Protein AF-A0A268RJN8-F1 (afdb_monomer_lite)

Structure (mmCIF, N/CA/C/O backbone):
data_AF-A0A268RJN8-F1
#
_entry.id   AF-A0A268RJN8-F1
#
loop_
_atom_site.group_PDB
_atom_site.id
_atom_site.type_symbol
_atom_site.label_atom_id
_atom_site.label_alt_id
_atom_site.label_comp_id
_atom_site.label_asym_id
_atom_site.label_entity_id
_atom_site.label_seq_id
_atom_site.pdbx_PDB_ins_code
_atom_site.Cartn_x
_atom_site.Cartn_y
_atom_site.Cartn_z
_atom_site.occupancy
_atom_site.B_iso_or_equiv
_atom_site.auth_seq_id
_atom_site.auth_comp_id
_atom_site.auth_asym_id
_atom_site.auth_atom_id
_atom_site.pdbx_PDB_model_num
ATOM 1 N N . HIS A 1 1 ? 4.902 -1.222 -17.824 1.00 86.88 1 HIS A N 1
ATOM 2 C CA . HIS A 1 1 ? 4.580 -2.556 -18.382 1.00 86.88 1 HIS A CA 1
ATOM 3 C C . HIS A 1 1 ? 5.509 -2.969 -19.517 1.00 86.88 1 HIS A C 1
ATOM 5 O O . HIS A 1 1 ? 5.989 -4.086 -19.472 1.00 86.88 1 HIS A O 1
ATOM 11 N N . GLN A 1 2 ? 5.847 -2.081 -20.454 1.00 88.69 2 GLN A N 1
ATOM 12 C CA . GLN A 1 2 ? 6.711 -2.389 -21.609 1.00 88.69 2 GLN A CA 1
ATOM 13 C C . GLN A 1 2 ? 8.190 -2.029 -21.381 1.00 88.69 2 GLN A C 1
ATOM 15 O O . GLN A 1 2 ? 8.884 -1.511 -22.253 1.00 88.69 2 GLN A O 1
ATOM 20 N N . ILE A 1 3 ? 8.667 -2.219 -20.150 1.00 84.00 3 ILE A N 1
ATOM 21 C CA . ILE A 1 3 ? 10.028 -1.830 -19.752 1.00 84.00 3 ILE A CA 1
ATOM 22 C C . ILE A 1 3 ? 11.073 -2.657 -20.518 1.00 84.00 3 ILE A C 1
ATOM 24 O O . ILE A 1 3 ? 12.106 -2.128 -20.932 1.00 84.00 3 ILE A O 1
ATOM 28 N N . ILE A 1 4 ? 10.789 -3.938 -20.761 1.00 85.50 4 ILE A N 1
ATOM 29 C CA . ILE A 1 4 ? 11.709 -4.852 -21.448 1.00 85.50 4 ILE A CA 1
ATOM 30 C C . ILE A 1 4 ? 11.458 -4.954 -22.959 1.00 85.50 4 ILE A C 1
ATOM 32 O O . ILE A 1 4 ? 12.268 -5.547 -23.663 1.00 85.50 4 ILE A O 1
ATOM 36 N N . ASP A 1 5 ? 10.380 -4.352 -23.466 1.00 88.06 5 ASP A N 1
ATOM 37 C CA . ASP A 1 5 ? 9.976 -4.503 -24.864 1.00 88.06 5 ASP A CA 1
ATOM 38 C C . ASP A 1 5 ? 10.989 -3.835 -25.810 1.00 88.06 5 ASP A C 1
ATOM 40 O O . ASP A 1 5 ? 11.456 -2.717 -25.533 1.00 88.06 5 ASP A O 1
ATOM 44 N N . PRO A 1 6 ? 11.333 -4.471 -26.943 1.00 88.00 6 PRO A N 1
ATOM 45 C CA . PRO A 1 6 ? 12.080 -3.813 -28.006 1.00 88.00 6 PRO A CA 1
ATOM 46 C C . PRO A 1 6 ? 11.211 -2.752 -28.707 1.00 88.00 6 PRO A C 1
ATOM 48 O O . PRO A 1 6 ? 9.990 -2.734 -28.579 1.00 88.00 6 PRO A O 1
ATOM 51 N N . GLY A 1 7 ? 11.838 -1.850 -29.467 1.00 90.31 7 GLY A N 1
ATOM 52 C CA . GLY A 1 7 ? 11.121 -0.844 -30.267 1.00 90.31 7 GLY A CA 1
ATOM 53 C C . GLY A 1 7 ? 10.669 0.411 -29.509 1.00 90.31 7 GLY A C 1
ATOM 54 O O . GLY A 1 7 ? 10.154 1.336 -30.130 1.00 90.31 7 GLY A O 1
ATOM 55 N N . ILE A 1 8 ? 10.912 0.493 -28.197 1.00 89.88 8 ILE A N 1
ATOM 56 C CA . ILE A 1 8 ? 10.712 1.708 -27.394 1.00 89.88 8 ILE A CA 1
ATOM 57 C C . ILE A 1 8 ? 12.079 2.241 -26.966 1.00 89.88 8 ILE A C 1
ATOM 59 O O . ILE A 1 8 ? 12.883 1.505 -26.388 1.00 89.88 8 ILE A O 1
ATOM 63 N N . SER A 1 9 ? 12.336 3.523 -27.226 1.00 91.81 9 SER A N 1
ATOM 64 C CA . SER A 1 9 ? 13.601 4.159 -26.861 1.00 91.81 9 SER A CA 1
ATOM 65 C C . SER A 1 9 ? 13.784 4.224 -25.339 1.00 91.81 9 SER A C 1
ATOM 67 O O . SER A 1 9 ? 12.831 4.419 -24.578 1.00 91.81 9 SER A O 1
ATOM 69 N N . GLU A 1 10 ? 15.026 4.078 -24.873 1.00 88.00 10 GLU A N 1
ATOM 70 C CA . GLU A 1 10 ? 15.348 4.138 -23.442 1.00 88.00 10 GLU A CA 1
ATOM 71 C C . GLU A 1 10 ? 14.881 5.430 -22.749 1.00 88.00 10 GLU A C 1
ATOM 73 O O . GLU A 1 10 ? 14.316 5.323 -21.657 1.00 88.00 10 GLU A O 1
ATOM 78 N N . PRO A 1 11 ? 15.007 6.635 -23.348 1.00 91.31 11 PRO A N 1
ATOM 79 C CA . PRO A 1 11 ? 14.527 7.863 -22.714 1.00 91.31 11 PRO A CA 1
ATOM 80 C C . PRO A 1 11 ? 13.028 7.828 -22.395 1.00 91.31 11 PRO A C 1
ATOM 82 O O . PRO A 1 11 ? 12.616 8.256 -21.318 1.00 91.31 11 PRO A O 1
ATOM 85 N N . VAL A 1 12 ? 12.210 7.253 -23.286 1.00 91.38 12 VAL A N 1
ATOM 86 C CA . VAL A 1 12 ? 10.762 7.107 -23.069 1.00 91.38 12 VAL A CA 1
ATOM 87 C C . VAL A 1 12 ? 10.482 6.137 -21.921 1.00 91.38 12 VAL A C 1
ATOM 89 O O . VAL A 1 12 ? 9.617 6.400 -21.084 1.00 91.38 12 VAL A O 1
ATOM 92 N N . LYS A 1 13 ? 11.247 5.043 -21.823 1.00 89.81 13 LYS A N 1
ATOM 93 C CA . LYS A 1 13 ? 11.132 4.088 -20.711 1.00 89.81 13 LYS A CA 1
ATOM 94 C C . LYS A 1 13 ? 11.458 4.748 -19.371 1.00 89.81 13 LYS A C 1
ATOM 96 O O . LYS A 1 13 ? 10.678 4.613 -18.432 1.00 89.81 13 LYS A O 1
ATOM 101 N N . TYR A 1 14 ? 12.558 5.498 -19.279 1.00 89.38 14 TYR A N 1
ATOM 102 C CA . TYR A 1 14 ? 12.934 6.211 -18.050 1.00 89.38 14 TYR A CA 1
ATOM 103 C C . TYR A 1 14 ? 11.931 7.302 -17.663 1.00 89.38 14 TYR A C 1
ATOM 105 O O . TYR A 1 14 ? 11.596 7.428 -16.485 1.00 89.38 14 TYR A O 1
ATOM 113 N N . MET A 1 15 ? 11.396 8.038 -18.641 1.00 92.06 15 MET A N 1
ATOM 114 C CA . MET A 1 15 ? 10.318 9.000 -18.406 1.00 92.06 15 MET A CA 1
ATOM 115 C C . MET A 1 15 ? 9.095 8.314 -17.780 1.00 92.06 15 MET A C 1
ATOM 117 O O . MET A 1 15 ? 8.601 8.758 -16.744 1.00 92.06 15 MET A O 1
ATOM 121 N N . HIS A 1 16 ? 8.641 7.191 -18.348 1.00 91.06 16 HIS A N 1
ATOM 122 C CA . HIS A 1 16 ? 7.507 6.444 -17.800 1.00 91.06 16 HIS A CA 1
ATOM 123 C C . HIS A 1 16 ? 7.785 5.840 -16.421 1.00 91.06 16 HIS A C 1
ATOM 125 O O . HIS A 1 16 ? 6.878 5.809 -15.590 1.00 91.06 16 HIS A O 1
ATOM 131 N N . VAL A 1 17 ? 9.011 5.391 -16.143 1.00 90.38 17 VAL A N 1
ATOM 132 C CA . VAL A 1 17 ? 9.412 4.919 -14.807 1.00 90.38 17 VAL A CA 1
ATOM 133 C C . VAL A 1 17 ? 9.250 6.041 -13.783 1.00 90.38 17 VAL A C 1
ATOM 135 O O . VAL A 1 17 ? 8.617 5.837 -12.749 1.00 90.38 17 VAL A O 1
ATOM 138 N N . PHE A 1 18 ? 9.745 7.243 -14.087 1.00 89.06 18 PHE A N 1
ATOM 139 C CA . PHE A 1 18 ? 9.608 8.399 -13.201 1.00 89.06 18 PHE A CA 1
ATOM 140 C C . PHE A 1 18 ? 8.140 8.781 -12.970 1.00 89.06 18 PHE A C 1
ATOM 142 O O . PHE A 1 18 ? 7.715 8.946 -11.827 1.00 89.06 18 PHE A O 1
ATOM 149 N N . MET A 1 19 ? 7.341 8.854 -14.039 1.00 91.06 19 MET A N 1
ATOM 150 C CA . MET A 1 19 ? 5.904 9.132 -13.931 1.00 91.06 19 MET A CA 1
ATOM 151 C C . MET A 1 19 ? 5.179 8.074 -13.090 1.00 91.06 19 MET A C 1
ATOM 153 O O . MET A 1 19 ? 4.336 8.409 -12.263 1.00 91.06 19 MET A O 1
ATOM 157 N N . SER A 1 20 ? 5.536 6.800 -13.254 1.00 90.19 20 SER A N 1
ATOM 158 C CA . SER A 1 20 ? 4.936 5.697 -12.498 1.00 90.19 20 SER A CA 1
ATOM 159 C C . SER A 1 20 ? 5.283 5.773 -11.008 1.00 90.19 20 SER A C 1
ATOM 161 O O . SER A 1 20 ? 4.416 5.560 -10.164 1.00 90.19 20 SER A O 1
ATOM 163 N N . LEU A 1 21 ? 6.520 6.154 -10.667 1.00 89.06 21 LEU A N 1
ATOM 164 C CA . LEU A 1 21 ? 6.917 6.407 -9.278 1.00 89.06 21 LEU A CA 1
ATOM 165 C C . LEU A 1 21 ? 6.160 7.599 -8.675 1.00 89.06 21 LEU A C 1
ATOM 167 O O . LEU A 1 21 ? 5.750 7.535 -7.516 1.00 89.06 21 LEU A O 1
ATOM 171 N N . ALA A 1 22 ? 5.911 8.654 -9.458 1.00 91.06 22 ALA A N 1
ATOM 172 C CA . ALA A 1 22 ? 5.149 9.818 -9.004 1.00 91.06 22 ALA A CA 1
ATOM 173 C C . ALA A 1 22 ? 3.700 9.465 -8.615 1.00 91.06 22 ALA A C 1
ATOM 175 O O . ALA A 1 22 ? 3.165 10.033 -7.665 1.00 91.06 22 ALA A O 1
ATOM 176 N N . ILE A 1 23 ? 3.079 8.478 -9.271 1.00 89.88 23 ILE A N 1
ATOM 177 C CA . ILE A 1 23 ? 1.731 7.986 -8.919 1.00 89.88 23 ILE A CA 1
ATOM 178 C C . ILE A 1 23 ? 1.718 7.265 -7.555 1.00 89.88 23 ILE A C 1
ATOM 180 O O . ILE A 1 23 ? 0.682 7.193 -6.889 1.00 89.88 23 ILE A O 1
ATOM 184 N N . GLY A 1 24 ? 2.872 6.797 -7.070 1.00 88.44 24 GLY A N 1
ATOM 185 C CA . GLY A 1 24 ? 3.006 6.275 -5.709 1.00 88.44 24 GLY A CA 1
ATOM 186 C C . GLY A 1 24 ? 2.739 7.331 -4.629 1.00 88.44 24 GLY A C 1
ATOM 187 O O . GLY A 1 24 ? 2.252 6.996 -3.549 1.00 88.44 24 GLY A O 1
ATOM 188 N N . PHE A 1 25 ? 2.984 8.614 -4.916 1.00 91.31 25 PHE A N 1
ATOM 189 C CA . PHE A 1 25 ? 2.834 9.699 -3.944 1.00 91.31 25 PHE A CA 1
ATOM 190 C C . PHE A 1 25 ? 1.385 9.893 -3.450 1.00 91.31 25 PHE A C 1
ATOM 192 O O . PHE A 1 25 ? 1.186 9.870 -2.233 1.00 91.31 25 PHE A O 1
ATOM 199 N N . PRO A 1 26 ? 0.355 9.985 -4.319 1.00 93.06 26 PRO A N 1
ATOM 200 C CA . PRO A 1 26 ? -1.043 9.966 -3.885 1.00 93.06 26 PRO A CA 1
ATOM 201 C C . PRO A 1 26 ? -1.391 8.800 -2.949 1.00 93.06 26 PRO A C 1
ATOM 203 O O . PRO A 1 26 ? -2.066 9.002 -1.944 1.00 93.06 26 PRO A O 1
ATOM 206 N N . SER A 1 27 ? -0.874 7.596 -3.219 1.00 91.50 27 SER A N 1
ATOM 207 C CA . SER A 1 27 ? -1.131 6.421 -2.372 1.00 91.50 27 SER A CA 1
ATOM 208 C C . SER A 1 27 ? -0.531 6.573 -0.969 1.00 91.50 27 SER A C 1
ATOM 210 O O . SER A 1 27 ? -1.162 6.209 0.025 1.00 91.50 27 SER A O 1
ATOM 212 N N . LEU A 1 28 ? 0.667 7.160 -0.864 1.00 91.88 28 LEU A N 1
ATOM 213 C CA . LEU A 1 28 ? 1.295 7.476 0.424 1.00 91.88 28 LEU A CA 1
ATOM 214 C C . LEU A 1 28 ? 0.502 8.538 1.198 1.00 91.88 28 LEU A C 1
ATOM 216 O O . LEU A 1 28 ? 0.339 8.414 2.413 1.00 91.88 28 LEU A O 1
ATOM 220 N N . MET A 1 29 ? -0.038 9.548 0.506 1.00 94.75 29 MET A N 1
ATOM 221 C CA . MET A 1 29 ? -0.925 10.539 1.123 1.00 94.75 29 MET A CA 1
ATOM 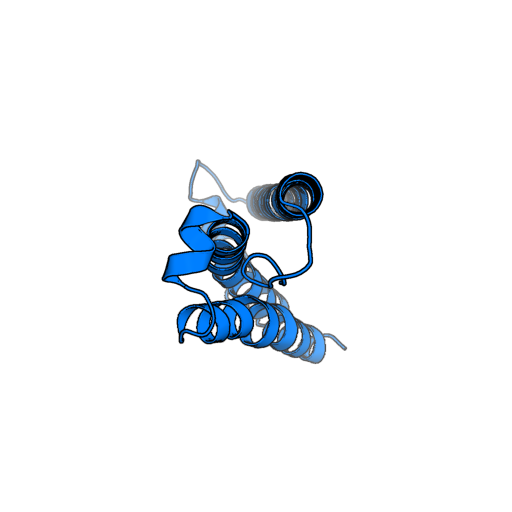222 C C . MET A 1 29 ? -2.198 9.890 1.671 1.00 94.75 29 MET A C 1
ATOM 224 O O . MET A 1 29 ? -2.604 10.204 2.790 1.00 94.75 29 MET A O 1
ATOM 228 N N . THR A 1 30 ? -2.804 8.962 0.925 1.00 93.38 30 THR A N 1
ATOM 229 C CA . THR A 1 30 ? -3.966 8.192 1.388 1.00 93.38 30 THR A CA 1
ATOM 230 C C . THR A 1 30 ? -3.632 7.398 2.645 1.00 93.38 30 THR A C 1
ATOM 232 O O . THR A 1 30 ? -4.362 7.493 3.632 1.00 93.38 30 THR A O 1
ATOM 235 N N . ALA A 1 31 ? -2.507 6.675 2.649 1.00 91.69 31 ALA A N 1
ATOM 236 C CA . ALA A 1 31 ? -2.070 5.919 3.818 1.00 91.69 31 ALA A CA 1
ATOM 237 C C . ALA A 1 31 ? -1.924 6.835 5.044 1.00 91.69 31 ALA A C 1
ATOM 239 O O . ALA A 1 31 ? -2.512 6.565 6.093 1.00 91.69 31 ALA A O 1
ATOM 240 N N . TYR A 1 32 ? -1.219 7.962 4.897 1.00 92.88 32 TYR A N 1
ATOM 241 C CA . TYR A 1 32 ? -1.047 8.936 5.975 1.00 92.88 32 TYR A CA 1
ATOM 242 C C . TYR A 1 32 ? -2.386 9.478 6.492 1.00 92.88 32 TYR A C 1
ATOM 244 O O . TYR A 1 32 ? -2.650 9.437 7.696 1.00 92.88 32 TYR A O 1
ATOM 252 N N . ALA A 1 33 ? -3.251 9.948 5.591 1.00 94.69 33 ALA A N 1
ATOM 253 C CA . ALA A 1 33 ? -4.547 10.513 5.950 1.00 94.69 33 ALA A CA 1
ATOM 254 C C . ALA A 1 33 ? -5.414 9.503 6.716 1.00 94.69 33 ALA A C 1
ATOM 256 O O . ALA A 1 33 ? -6.038 9.855 7.719 1.00 94.69 33 ALA A O 1
ATOM 257 N N . MET A 1 34 ? -5.418 8.236 6.297 1.00 91.50 34 MET A N 1
ATOM 258 C CA . MET A 1 34 ? -6.203 7.194 6.955 1.00 91.50 34 MET A CA 1
ATOM 259 C C . MET A 1 34 ? -5.673 6.852 8.349 1.00 91.50 34 MET A C 1
ATOM 261 O O . MET A 1 34 ? -6.458 6.829 9.300 1.00 91.50 34 MET A O 1
ATOM 265 N N . PHE A 1 35 ? -4.357 6.674 8.519 1.00 90.44 35 PHE A N 1
ATOM 266 C CA . PHE A 1 35 ? -3.774 6.450 9.849 1.00 90.44 35 PHE A CA 1
ATOM 267 C C . PHE A 1 35 ? -4.008 7.640 10.789 1.00 90.44 35 PHE A C 1
ATOM 269 O O . PHE A 1 35 ? -4.353 7.433 11.954 1.00 90.44 35 PHE A O 1
ATOM 276 N N . ALA A 1 36 ? -3.927 8.874 10.282 1.00 92.12 36 ALA A N 1
ATOM 277 C CA . ALA A 1 36 ? -4.237 10.072 11.057 1.00 92.12 36 ALA A CA 1
ATOM 278 C C . ALA A 1 36 ? -5.708 10.103 11.517 1.00 92.12 36 ALA A C 1
ATOM 280 O O . ALA A 1 36 ? -6.002 10.436 12.670 1.00 92.12 36 ALA A O 1
ATOM 281 N N . VAL A 1 37 ? -6.652 9.713 10.650 1.00 92.88 37 VAL A N 1
ATOM 282 C CA . VAL A 1 37 ? -8.077 9.599 11.007 1.00 92.88 37 VAL A CA 1
ATOM 283 C C . VAL A 1 37 ? -8.299 8.507 12.056 1.00 92.88 37 VAL A C 1
ATOM 285 O O . VAL A 1 37 ? -9.046 8.730 13.017 1.00 92.88 37 VAL A O 1
ATOM 288 N N . PHE A 1 38 ? -7.638 7.354 11.927 1.00 92.06 38 PHE A N 1
ATOM 289 C CA . PHE A 1 38 ? -7.726 6.262 12.900 1.00 92.06 38 PHE A CA 1
ATOM 290 C C . PHE A 1 38 ? -7.195 6.672 14.266 1.00 92.06 38 PHE A C 1
ATOM 292 O O . PHE A 1 38 ? -7.893 6.498 15.267 1.00 92.06 38 PHE A O 1
ATOM 299 N N . GLU A 1 39 ? -6.010 7.274 14.315 1.00 91.56 39 GLU A N 1
ATOM 300 C CA . GLU A 1 39 ? -5.419 7.756 15.556 1.00 91.56 39 GLU A CA 1
ATOM 301 C C . GLU A 1 39 ? -6.322 8.800 16.221 1.00 91.56 39 GLU A C 1
ATOM 303 O O . GLU A 1 39 ? -6.670 8.664 17.397 1.00 91.56 39 GLU A O 1
ATOM 308 N N . ARG A 1 40 ? -6.782 9.808 15.468 1.00 92.56 40 ARG A N 1
ATOM 309 C CA . ARG A 1 40 ? -7.670 10.856 15.992 1.00 92.56 40 ARG A CA 1
ATOM 310 C C . ARG A 1 40 ? -8.971 10.275 16.543 1.00 92.56 40 ARG A C 1
ATOM 312 O O . ARG A 1 40 ? -9.428 10.686 17.611 1.00 92.56 40 ARG A O 1
ATOM 319 N N . THR A 1 41 ? -9.559 9.310 15.843 1.00 92.62 41 THR A N 1
ATOM 320 C CA . THR A 1 41 ? -10.804 8.645 16.257 1.00 92.62 41 THR A CA 1
ATOM 321 C C . THR A 1 41 ? -10.594 7.799 17.507 1.00 92.62 41 THR A C 1
ATOM 323 O O . THR A 1 41 ? -11.370 7.882 18.458 1.00 92.62 41 THR A O 1
ATOM 326 N N . ALA A 1 42 ? -9.518 7.023 17.553 1.00 92.25 42 ALA A N 1
ATOM 327 C CA . ALA A 1 42 ? -9.176 6.203 18.700 1.00 92.25 42 ALA A CA 1
ATOM 328 C C . ALA A 1 42 ? -8.844 7.037 19.947 1.00 92.25 42 ALA A C 1
ATOM 330 O O . ALA A 1 42 ? -9.270 6.689 21.050 1.00 92.25 42 ALA A O 1
ATOM 331 N N . ARG A 1 43 ? -8.143 8.168 19.785 1.00 92.56 43 ARG A N 1
ATOM 332 C CA . ARG A 1 43 ? -7.879 9.124 20.873 1.00 92.56 43 ARG A CA 1
ATOM 333 C C . ARG A 1 43 ? -9.172 9.730 21.418 1.00 92.56 43 ARG A C 1
ATOM 335 O O . ARG A 1 43 ? -9.340 9.782 22.633 1.00 92.56 43 ARG A O 1
ATOM 342 N N . ARG A 1 44 ? -10.130 10.085 20.548 1.00 92.62 44 ARG A N 1
ATOM 343 C CA . ARG A 1 44 ? -11.483 10.515 20.964 1.00 92.62 44 ARG A CA 1
ATOM 344 C C . ARG A 1 44 ? -12.231 9.433 21.751 1.00 92.62 44 ARG A C 1
ATOM 346 O O . ARG A 1 44 ? -12.959 9.759 22.677 1.00 92.62 44 ARG A O 1
ATOM 353 N N . LYS A 1 45 ? -12.003 8.152 21.442 1.00 91.31 45 LYS A N 1
ATOM 354 C CA . LYS A 1 45 ? -12.529 6.993 22.192 1.00 91.31 45 LYS A CA 1
ATOM 355 C C . LYS A 1 45 ? -11.721 6.654 23.463 1.00 91.31 45 LYS A C 1
ATOM 357 O O . LYS A 1 45 ? -11.842 5.554 24.003 1.00 91.31 45 LYS A O 1
ATOM 362 N N . GLY A 1 46 ? -10.875 7.569 23.944 1.00 90.69 46 GLY A N 1
ATOM 363 C CA . GLY A 1 46 ? -10.088 7.399 25.170 1.00 90.69 46 GLY A CA 1
ATOM 364 C C . GLY A 1 46 ? -8.771 6.633 24.993 1.00 90.69 46 GLY A C 1
ATOM 365 O O . GLY A 1 46 ? -8.194 6.170 25.976 1.00 90.69 46 GLY A O 1
ATOM 366 N N . GLY A 1 47 ? -8.285 6.472 23.759 1.00 90.62 47 GLY A N 1
ATOM 367 C CA . GLY A 1 47 ? -6.965 5.915 23.465 1.00 90.62 47 GLY A CA 1
ATOM 368 C C . GLY A 1 47 ? -5.832 6.833 23.933 1.00 90.62 47 GLY A C 1
ATOM 369 O O . GLY A 1 47 ? -5.834 8.026 23.636 1.00 90.62 47 GLY A O 1
ATOM 370 N N . LYS A 1 48 ? -4.846 6.282 24.649 1.00 88.88 48 LYS A N 1
ATOM 371 C CA . LYS A 1 48 ? -3.700 7.028 25.203 1.00 88.88 48 LYS A CA 1
ATOM 372 C C . LYS A 1 48 ? -2.363 6.439 24.746 1.00 88.88 48 LYS A C 1
ATOM 374 O O . LYS A 1 48 ? -2.287 5.273 24.365 1.00 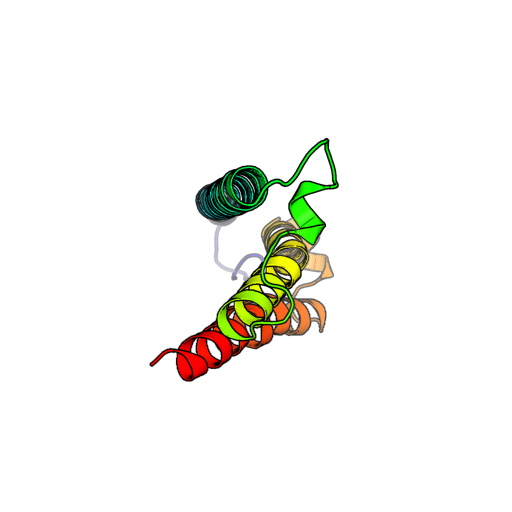88.88 48 LYS A O 1
ATOM 379 N N . GLY A 1 49 ? -1.306 7.248 24.819 1.00 85.69 49 GLY A N 1
ATOM 380 C CA . GLY A 1 49 ? 0.061 6.842 24.479 1.00 85.69 49 GLY A CA 1
ATOM 381 C C . GLY A 1 49 ? 0.314 6.668 22.978 1.00 85.69 49 GLY A C 1
ATOM 382 O O . GLY A 1 49 ? -0.479 7.116 22.146 1.00 85.69 49 GLY A O 1
ATOM 383 N N . ILE A 1 50 ? 1.442 6.032 22.654 1.00 82.19 50 ILE A N 1
ATOM 384 C CA . ILE A 1 50 ? 1.929 5.819 21.278 1.00 82.19 50 ILE A CA 1
ATOM 385 C C . ILE A 1 50 ? 1.225 4.627 20.611 1.00 82.19 50 ILE A C 1
ATOM 387 O O . ILE A 1 50 ? 0.970 4.660 19.416 1.00 82.19 50 ILE A O 1
ATOM 391 N N . VAL A 1 51 ? 0.846 3.605 21.388 1.00 83.81 51 VAL A N 1
ATOM 392 C CA . VAL A 1 51 ? 0.222 2.364 20.877 1.00 83.81 51 VAL A CA 1
ATOM 393 C C . VAL A 1 51 ? -1.159 2.072 21.470 1.00 83.81 51 VAL A C 1
ATOM 395 O O . VAL A 1 51 ? -1.917 1.271 20.930 1.00 83.81 51 VAL A O 1
ATOM 398 N N . GLY A 1 52 ? -1.535 2.717 22.579 1.00 83.00 52 GLY A N 1
ATOM 399 C CA . GLY A 1 52 ? -2.791 2.418 23.277 1.00 83.00 52 GLY A CA 1
ATOM 400 C C . GLY A 1 52 ? -4.048 2.887 22.538 1.00 83.00 52 GLY A C 1
ATOM 401 O O . GLY A 1 52 ? -5.143 2.425 22.853 1.00 83.00 52 GLY A O 1
ATOM 402 N N . TRP A 1 53 ? -3.910 3.759 21.534 1.00 89.44 53 TRP A N 1
ATOM 403 C CA . TRP A 1 53 ? -5.009 4.149 20.649 1.00 89.44 53 TRP A CA 1
ATOM 404 C C . TRP A 1 53 ? -5.418 3.006 19.712 1.00 89.44 53 TRP A C 1
ATOM 406 O O . TRP A 1 53 ? -6.609 2.793 19.506 1.00 89.44 53 TRP A O 1
ATOM 416 N N . TYR A 1 54 ? -4.471 2.189 19.244 1.00 86.31 54 TYR A N 1
ATOM 417 C CA . TYR A 1 54 ? -4.757 1.077 18.337 1.00 86.31 54 TYR A CA 1
ATOM 418 C C . TYR A 1 54 ? -5.831 0.143 18.909 1.00 86.31 54 TYR A C 1
ATOM 420 O O . TYR A 1 54 ? -6.817 -0.153 18.245 1.00 86.31 54 TYR A O 1
ATOM 428 N N . LYS A 1 55 ? -5.740 -0.215 20.197 1.00 86.81 55 LYS A N 1
ATOM 429 C CA . LYS A 1 55 ? -6.710 -1.093 20.884 1.00 86.81 55 LYS A CA 1
ATOM 430 C C . LYS A 1 55 ? -8.133 -0.518 21.004 1.00 86.81 55 LYS A C 1
ATOM 432 O O . LYS A 1 55 ? -9.041 -1.252 21.374 1.00 86.81 55 LYS A O 1
ATOM 437 N N . LYS A 1 56 ? -8.338 0.780 20.749 1.00 90.69 56 LYS A N 1
ATOM 438 C CA . LYS A 1 56 ? -9.645 1.463 20.855 1.00 90.69 56 LYS A CA 1
ATOM 439 C C . LYS A 1 56 ? -10.401 1.559 19.529 1.00 90.69 56 LYS A C 1
ATOM 441 O O . LYS A 1 56 ? -11.523 2.069 19.499 1.00 90.69 56 LYS A O 1
ATOM 446 N N . LEU A 1 57 ? -9.799 1.093 18.440 1.00 90.69 57 LEU A N 1
ATOM 447 C CA . LEU A 1 57 ? -10.478 0.950 17.159 1.00 90.69 57 LEU A CA 1
ATOM 448 C C . LEU A 1 57 ? -11.504 -0.200 17.220 1.00 90.69 57 LEU A C 1
ATOM 450 O O . LEU A 1 57 ? -11.370 -1.097 18.054 1.00 90.69 57 LEU A O 1
ATOM 454 N N . PRO A 1 58 ? -12.567 -0.163 16.397 1.00 91.19 58 PRO A N 1
ATOM 455 C CA . PRO A 1 58 ? -13.654 -1.139 16.458 1.00 91.19 58 PRO A CA 1
ATOM 456 C C . PRO A 1 58 ? -13.263 -2.466 15.780 1.00 91.19 58 PRO A C 1
ATOM 458 O O . PRO A 1 58 ? -13.808 -2.834 14.750 1.00 91.19 58 PRO A O 1
ATOM 461 N N . TRP A 1 59 ? -12.314 -3.198 16.370 1.00 91.88 59 TRP A N 1
ATOM 462 C CA . TRP A 1 59 ? -11.780 -4.460 15.829 1.00 91.88 59 TRP A CA 1
ATOM 463 C C . TRP A 1 59 ? -12.811 -5.580 15.686 1.00 91.88 59 TRP A C 1
ATOM 465 O O . TRP A 1 59 ? -12.631 -6.463 14.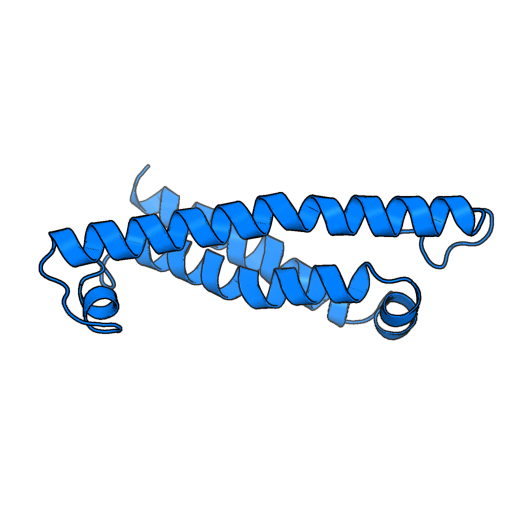857 1.00 91.88 59 TRP A O 1
ATOM 475 N N . GLY A 1 60 ? -13.875 -5.551 16.492 1.00 90.81 60 GLY A N 1
ATOM 476 C CA . GLY A 1 60 ? -14.973 -6.518 16.405 1.00 90.81 60 GLY A CA 1
ATOM 477 C C . GLY A 1 60 ? -15.995 -6.207 15.309 1.00 90.81 60 GLY A C 1
ATOM 478 O O . GLY A 1 60 ? -16.907 -6.997 15.101 1.00 90.81 60 GLY A O 1
ATOM 479 N N . ASP A 1 61 ? -15.879 -5.062 14.632 1.00 92.06 61 ASP A N 1
ATOM 480 C CA . ASP A 1 61 ? -16.797 -4.651 13.574 1.00 92.06 61 ASP A CA 1
ATOM 481 C C . ASP A 1 61 ? -16.176 -4.929 12.202 1.00 92.06 61 ASP A C 1
ATOM 483 O O . ASP A 1 61 ? -15.178 -4.310 11.822 1.00 92.06 61 ASP A O 1
ATOM 487 N N . VAL A 1 62 ? -16.782 -5.841 11.438 1.00 91.44 62 VAL A N 1
ATOM 488 C CA . VAL A 1 62 ? -16.306 -6.236 10.102 1.00 91.44 62 VAL A CA 1
ATOM 489 C C . VAL A 1 62 ? -16.243 -5.042 9.146 1.00 91.44 62 VAL A C 1
ATOM 491 O O . VAL A 1 62 ? -15.328 -4.971 8.325 1.00 91.44 62 VAL A O 1
ATOM 494 N N . ARG A 1 63 ? -17.130 -4.051 9.310 1.00 90.88 63 ARG A N 1
ATOM 495 C CA . ARG A 1 63 ? -17.162 -2.827 8.489 1.00 90.88 63 ARG A CA 1
ATOM 496 C C . ARG A 1 63 ? -15.886 -1.999 8.632 1.00 90.88 63 ARG A C 1
ATOM 498 O O . ARG A 1 63 ? -15.537 -1.243 7.734 1.00 90.88 63 ARG A O 1
ATOM 505 N N . PHE A 1 64 ? -15.187 -2.135 9.759 1.00 91.44 64 PHE A N 1
ATOM 506 C CA . PHE A 1 64 ? -13.879 -1.527 9.984 1.00 91.44 64 PHE A CA 1
ATOM 507 C C . PHE A 1 64 ? -12.737 -2.512 9.726 1.00 91.44 64 PHE A C 1
ATOM 509 O O . PHE A 1 64 ? -11.751 -2.158 9.080 1.00 91.44 64 PHE A O 1
ATOM 516 N N . LEU A 1 65 ? -12.866 -3.744 10.222 1.00 92.81 65 LEU A N 1
ATOM 517 C CA . LEU A 1 65 ? -11.814 -4.751 10.156 1.00 92.81 65 LEU A CA 1
ATOM 518 C C . LEU A 1 65 ? -11.446 -5.096 8.708 1.00 92.81 65 LEU A C 1
ATOM 520 O O . LEU A 1 65 ? -10.263 -5.126 8.381 1.00 92.81 65 LEU A O 1
ATOM 524 N N . ALA A 1 66 ? -12.431 -5.313 7.832 1.00 92.94 66 ALA A N 1
ATOM 525 C CA . ALA A 1 66 ? -12.171 -5.704 6.449 1.00 92.94 66 ALA A CA 1
ATOM 526 C C . ALA A 1 66 ? -11.427 -4.603 5.657 1.00 92.94 66 ALA A C 1
ATOM 528 O O . ALA A 1 66 ? -10.343 -4.894 5.143 1.00 92.94 66 ALA A O 1
ATOM 529 N N . PRO A 1 67 ? -11.878 -3.329 5.632 1.00 91.00 67 PRO A N 1
ATOM 530 C CA . PRO A 1 67 ? -11.108 -2.247 5.010 1.00 91.00 67 PRO A CA 1
ATOM 531 C C . PRO A 1 67 ? -9.747 -1.991 5.676 1.00 91.00 67 PRO A C 1
ATOM 533 O O . PRO A 1 67 ? -8.791 -1.601 5.005 1.00 91.00 67 PRO A O 1
ATOM 536 N N . PHE A 1 68 ? -9.611 -2.226 6.986 1.00 93.06 68 PHE A N 1
ATOM 537 C CA . PHE A 1 68 ? -8.314 -2.112 7.655 1.00 93.06 68 PHE A CA 1
ATOM 538 C C . PHE A 1 68 ? -7.322 -3.173 7.156 1.00 93.06 68 PHE A C 1
ATOM 540 O O . PHE A 1 68 ? -6.187 -2.842 6.814 1.00 93.06 68 PHE A O 1
ATOM 547 N N . ILE A 1 69 ? -7.743 -4.440 7.078 1.00 93.25 69 ILE A N 1
ATOM 548 C CA . ILE A 1 69 ? -6.900 -5.526 6.560 1.00 93.25 69 ILE A CA 1
ATOM 549 C C . ILE A 1 69 ? -6.561 -5.270 5.084 1.00 93.25 69 ILE A C 1
ATOM 551 O O . ILE A 1 69 ? -5.407 -5.436 4.688 1.00 93.25 69 ILE A O 1
ATOM 555 N N . ALA A 1 70 ? -7.533 -4.810 4.291 1.00 93.50 70 ALA A N 1
ATOM 556 C CA . ALA A 1 70 ? -7.340 -4.415 2.897 1.00 93.50 70 ALA A CA 1
ATOM 557 C C . ALA A 1 70 ? -6.191 -3.406 2.740 1.00 93.50 70 ALA A C 1
ATOM 559 O O . ALA A 1 70 ? -5.307 -3.582 1.899 1.00 93.50 70 ALA A O 1
ATOM 560 N N . MET A 1 71 ? -6.169 -2.377 3.587 1.00 91.31 71 MET A N 1
ATOM 561 C CA . MET A 1 71 ? -5.098 -1.387 3.606 1.00 91.31 71 MET A CA 1
ATOM 562 C C . MET A 1 71 ? -3.763 -1.935 4.095 1.00 91.31 71 MET A C 1
ATOM 564 O O . MET A 1 71 ? -2.724 -1.612 3.524 1.00 91.31 71 MET A O 1
ATOM 568 N N . ALA A 1 72 ? -3.768 -2.742 5.155 1.00 92.38 72 ALA A N 1
ATOM 569 C CA . ALA A 1 72 ? -2.543 -3.330 5.679 1.00 92.38 72 ALA A CA 1
ATOM 570 C C . ALA A 1 72 ? -1.864 -4.210 4.616 1.00 92.38 72 ALA A C 1
ATOM 572 O O . ALA A 1 72 ? -0.651 -4.131 4.435 1.00 92.38 72 ALA A O 1
ATOM 573 N N . ALA A 1 73 ? -2.653 -4.975 3.855 1.00 93.38 73 ALA A N 1
ATOM 574 C CA . ALA A 1 73 ? -2.178 -5.751 2.713 1.00 93.38 73 ALA A CA 1
ATOM 575 C C . ALA A 1 73 ? -1.672 -4.874 1.553 1.00 93.38 73 ALA A C 1
ATOM 577 O O . ALA A 1 73 ? -0.781 -5.292 0.813 1.00 93.38 73 ALA A O 1
ATOM 578 N N . PHE A 1 74 ? -2.178 -3.645 1.418 1.00 94.06 74 PHE A N 1
ATOM 579 C CA . PHE A 1 74 ? -1.737 -2.708 0.385 1.00 94.06 74 PHE A CA 1
ATOM 580 C C . PHE A 1 74 ? -0.309 -2.190 0.615 1.00 94.06 74 PHE A C 1
ATOM 582 O O . PHE A 1 74 ? 0.350 -1.788 -0.338 1.00 94.06 74 PHE A O 1
ATOM 589 N N . ILE A 1 75 ? 0.213 -2.232 1.847 1.00 92.50 75 ILE A N 1
ATOM 590 C CA . ILE A 1 75 ? 1.583 -1.792 2.164 1.00 92.50 75 ILE A CA 1
ATOM 591 C C . ILE A 1 75 ? 2.636 -2.628 1.406 1.00 92.50 75 ILE A C 1
ATOM 593 O O . ILE A 1 75 ? 3.389 -2.050 0.615 1.00 92.50 75 ILE A O 1
ATOM 597 N N . PRO A 1 76 ? 2.702 -3.968 1.573 1.00 93.25 76 PRO A N 1
ATOM 598 C CA . PRO A 1 76 ? 3.616 -4.791 0.782 1.00 93.25 76 PRO A CA 1
ATOM 599 C C . PRO A 1 76 ? 3.257 -4.782 -0.709 1.00 93.25 76 PRO A C 1
ATOM 601 O O . PRO A 1 76 ? 4.155 -4.860 -1.546 1.00 93.25 76 PRO A O 1
ATOM 604 N N . ALA A 1 77 ? 1.976 -4.620 -1.060 1.00 92.50 77 ALA A N 1
ATOM 605 C CA . ALA A 1 77 ? 1.550 -4.490 -2.451 1.00 92.50 77 ALA A CA 1
ATOM 606 C C . ALA A 1 77 ? 2.182 -3.260 -3.126 1.00 92.50 77 ALA A C 1
ATOM 608 O O . ALA A 1 77 ? 2.781 -3.377 -4.195 1.00 92.50 77 ALA A O 1
ATOM 609 N N . GLY A 1 78 ? 2.110 -2.097 -2.475 1.00 91.69 78 GLY A N 1
ATOM 610 C CA . GLY A 1 78 ? 2.687 -0.840 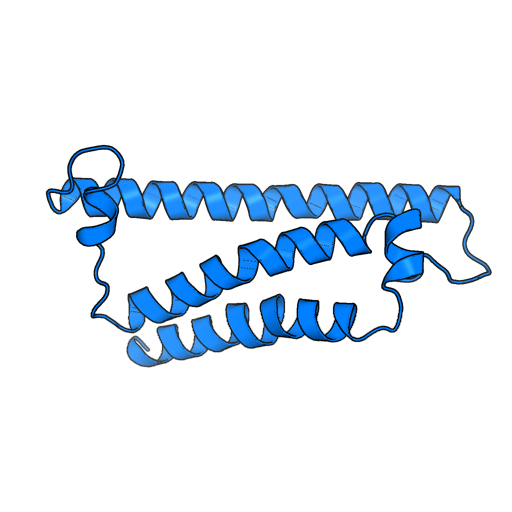-2.943 1.00 91.69 78 GLY A CA 1
ATOM 611 C C . GLY A 1 78 ? 4.210 -0.896 -3.027 1.00 91.69 78 GLY A C 1
ATOM 612 O O . GLY A 1 78 ? 4.778 -0.502 -4.044 1.00 91.69 78 GLY A O 1
ATOM 613 N N . ALA A 1 79 ? 4.873 -1.471 -2.017 1.00 91.25 79 ALA A N 1
ATOM 614 C CA . ALA A 1 79 ? 6.318 -1.701 -2.057 1.00 91.25 79 ALA A CA 1
ATOM 615 C C . ALA A 1 79 ? 6.717 -2.591 -3.250 1.00 91.25 79 ALA A C 1
ATOM 617 O O . ALA A 1 79 ? 7.655 -2.269 -3.981 1.00 91.25 79 ALA A O 1
ATOM 618 N N . GLY A 1 80 ? 5.956 -3.662 -3.504 1.00 89.38 80 GLY A N 1
ATOM 619 C CA . GLY A 1 80 ? 6.167 -4.531 -4.659 1.00 89.38 80 GLY A CA 1
ATOM 620 C C . GLY A 1 80 ? 5.933 -3.835 -6.003 1.00 89.38 80 GLY A C 1
ATOM 621 O O . GLY A 1 80 ? 6.670 -4.077 -6.959 1.00 89.38 80 GLY A O 1
ATOM 622 N N . GLY A 1 81 ? 4.966 -2.915 -6.056 1.00 88.31 81 GLY A N 1
ATOM 623 C CA . GLY A 1 81 ? 4.686 -2.068 -7.218 1.00 88.31 81 GLY A CA 1
ATOM 624 C C . GLY A 1 81 ? 5.826 -1.099 -7.540 1.00 88.31 81 GLY A C 1
ATOM 625 O O . GLY A 1 81 ? 6.199 -0.940 -8.702 1.00 88.31 81 GLY A O 1
ATOM 626 N N . ILE A 1 82 ? 6.433 -0.493 -6.518 1.00 89.81 82 ILE A N 1
ATOM 627 C CA . ILE A 1 82 ? 7.611 0.373 -6.676 1.00 89.81 82 ILE A CA 1
ATOM 628 C C . ILE A 1 82 ? 8.809 -0.446 -7.178 1.00 89.81 82 ILE A C 1
ATOM 630 O O . ILE A 1 82 ? 9.487 -0.035 -8.123 1.00 89.81 82 ILE A O 1
ATOM 634 N N . ALA A 1 83 ? 9.029 -1.632 -6.601 1.00 86.88 83 ALA A N 1
ATOM 635 C CA . ALA A 1 83 ? 10.116 -2.522 -7.001 1.00 86.88 83 ALA A CA 1
ATOM 636 C C . ALA A 1 83 ? 10.008 -2.953 -8.476 1.00 86.88 83 ALA A C 1
ATOM 638 O O . ALA A 1 83 ? 10.979 -2.859 -9.213 1.00 86.88 83 ALA A O 1
ATOM 639 N N . GLN A 1 84 ? 8.827 -3.350 -8.958 1.00 86.50 84 GLN A N 1
ATOM 640 C CA . GLN A 1 84 ? 8.653 -3.744 -10.368 1.00 86.50 84 GLN A CA 1
ATOM 641 C C . GLN A 1 84 ? 8.606 -2.555 -11.348 1.00 86.50 84 GLN A C 1
ATOM 643 O O . GLN A 1 84 ? 8.647 -2.746 -12.558 1.00 86.50 84 GLN A O 1
ATOM 648 N N . THR A 1 85 ? 8.480 -1.320 -10.855 1.00 85.25 85 THR A N 1
ATOM 649 C CA . THR A 1 85 ? 8.440 -0.119 -11.705 1.00 85.25 85 THR A CA 1
ATOM 650 C C . THR A 1 85 ? 9.840 0.337 -12.114 1.00 85.25 85 THR A C 1
ATOM 652 O O . THR A 1 85 ? 9.995 1.019 -13.121 1.00 85.25 85 THR A O 1
ATOM 655 N N . THR A 1 86 ? 10.880 -0.045 -11.371 1.00 84.19 86 THR A N 1
ATOM 656 C CA . THR A 1 86 ? 12.268 0.319 -11.684 1.00 84.19 86 THR A CA 1
ATOM 657 C C . THR A 1 86 ? 12.834 -0.577 -12.785 1.00 84.19 86 THR A C 1
ATOM 659 O O . THR A 1 86 ? 12.680 -1.793 -12.734 1.00 84.19 86 THR A O 1
ATOM 662 N N . ASN A 1 87 ? 13.513 0.013 -13.778 1.00 81.25 87 ASN A N 1
ATOM 663 C CA . ASN A 1 87 ? 13.974 -0.698 -14.981 1.00 81.25 87 ASN A CA 1
ATOM 664 C C . ASN A 1 87 ? 14.778 -1.971 -14.663 1.00 81.25 87 ASN A C 1
ATOM 666 O O . ASN A 1 87 ? 14.480 -3.037 -15.195 1.00 81.25 87 ASN A O 1
ATOM 670 N N . GLN A 1 88 ? 15.767 -1.868 -13.774 1.00 83.19 88 GLN A N 1
ATOM 671 C CA . GLN A 1 88 ? 16.674 -2.958 -13.414 1.00 83.19 88 GLN A CA 1
ATOM 672 C C . GLN A 1 88 ? 15.972 -4.035 -12.583 1.00 83.19 88 GLN A C 1
ATOM 674 O O . GLN A 1 88 ? 16.108 -5.220 -12.873 1.00 83.19 88 GLN A O 1
ATOM 679 N N . LEU A 1 89 ? 15.190 -3.636 -11.575 1.00 85.06 89 LEU A N 1
ATOM 680 C CA . LEU A 1 89 ? 14.468 -4.591 -10.733 1.00 85.06 89 LEU A CA 1
ATOM 681 C C . LEU A 1 89 ? 13.364 -5.307 -11.506 1.00 85.06 89 LEU A C 1
ATOM 683 O O . LEU A 1 89 ? 13.164 -6.503 -11.300 1.00 85.06 89 LEU A O 1
ATOM 687 N N . ASN A 1 90 ? 12.691 -4.617 -12.431 1.00 89.19 90 ASN A N 1
ATOM 688 C CA . ASN A 1 90 ? 11.687 -5.242 -13.275 1.00 89.19 90 ASN A CA 1
ATOM 689 C C . ASN A 1 90 ? 12.278 -6.434 -14.036 1.00 89.19 90 ASN A C 1
ATOM 691 O O . ASN A 1 90 ? 11.604 -7.446 -14.117 1.00 89.19 90 ASN A O 1
ATOM 695 N N . GLN A 1 91 ? 13.530 -6.388 -14.508 1.00 88.06 91 GLN A N 1
ATOM 696 C CA . GLN A 1 91 ? 14.139 -7.537 -15.201 1.00 88.06 91 GLN A CA 1
ATOM 697 C C . GLN A 1 91 ? 14.185 -8.817 -14.352 1.00 88.06 91 GLN A C 1
ATOM 699 O O . GLN A 1 91 ? 14.110 -9.909 -14.904 1.00 88.06 91 GLN A O 1
ATOM 704 N N . VAL A 1 92 ? 14.269 -8.693 -13.025 1.00 89.00 92 VAL A N 1
ATOM 705 C CA . VAL A 1 92 ? 14.302 -9.839 -12.102 1.00 89.00 92 VAL A CA 1
ATOM 706 C C . VAL A 1 92 ? 12.911 -10.441 -11.903 1.00 89.00 92 VAL A C 1
ATOM 708 O O . VAL A 1 92 ? 12.772 -11.651 -11.740 1.00 89.00 92 VAL A O 1
ATOM 711 N N . VAL A 1 93 ? 11.876 -9.600 -11.890 1.00 91.19 93 VAL A N 1
ATOM 712 C CA . VAL A 1 93 ? 10.515 -10.006 -11.503 1.00 91.19 93 VAL A CA 1
ATOM 713 C C . VAL A 1 93 ? 9.549 -10.127 -12.6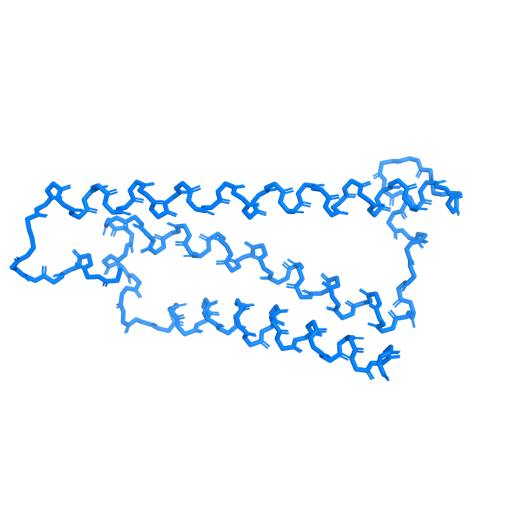79 1.00 91.19 93 VAL A C 1
ATOM 715 O O . VAL A 1 93 ? 8.447 -10.656 -12.509 1.00 91.19 93 VAL A O 1
ATOM 718 N N . HIS A 1 94 ? 9.934 -9.657 -13.866 1.00 91.81 94 HIS A N 1
ATOM 719 C CA . HIS A 1 94 ? 9.071 -9.628 -15.039 1.00 91.81 94 HIS A CA 1
ATOM 720 C C . HIS A 1 94 ? 8.626 -11.037 -15.438 1.00 91.81 94 HIS A C 1
ATOM 722 O O . HIS A 1 94 ? 9.440 -11.953 -15.513 1.00 91.81 94 HIS A O 1
ATOM 728 N N . ASN A 1 95 ? 7.330 -11.207 -15.710 1.00 92.94 95 ASN A N 1
ATOM 729 C CA . ASN A 1 95 ? 6.715 -12.498 -16.048 1.00 92.94 95 ASN A CA 1
ATOM 730 C C . ASN A 1 95 ? 6.958 -13.624 -15.023 1.00 92.94 95 ASN A C 1
ATOM 732 O O . ASN A 1 95 ? 6.917 -14.802 -15.369 1.00 92.94 95 ASN A O 1
ATOM 736 N N . THR A 1 96 ? 7.165 -13.278 -13.750 1.00 94.25 96 THR A N 1
ATOM 737 C CA . THR A 1 96 ? 7.266 -14.253 -12.653 1.00 94.25 96 THR A CA 1
ATOM 738 C C . THR A 1 96 ? 6.036 -14.213 -11.739 1.00 94.25 96 THR A C 1
ATOM 740 O O . THR A 1 96 ? 5.202 -13.305 -11.813 1.00 94.25 96 THR A O 1
ATOM 743 N N . MET A 1 97 ? 5.958 -15.164 -10.800 1.00 94.94 97 MET A N 1
ATOM 744 C CA . MET A 1 97 ? 4.922 -15.206 -9.755 1.00 94.94 97 MET A CA 1
ATOM 745 C C . MET A 1 97 ? 4.900 -13.966 -8.851 1.00 94.94 97 MET A C 1
ATOM 747 O O . MET A 1 97 ? 3.899 -13.728 -8.178 1.00 94.94 97 MET A O 1
ATOM 751 N N . TRP A 1 98 ? 5.953 -13.144 -8.863 1.00 93.56 98 TRP A N 1
ATOM 752 C CA . TRP A 1 98 ? 5.955 -11.846 -8.193 1.00 93.56 98 TRP A CA 1
ATOM 753 C C . TRP A 1 98 ? 4.816 -10.947 -8.680 1.00 93.56 98 TRP A C 1
ATOM 755 O O . TRP A 1 98 ? 4.081 -10.390 -7.868 1.00 93.56 98 TRP A O 1
ATOM 765 N N . VAL A 1 99 ? 4.636 -10.845 -10.003 1.00 92.12 99 VAL A N 1
ATOM 766 C CA . VAL A 1 99 ? 3.604 -9.994 -10.615 1.00 92.12 99 VAL A CA 1
ATOM 767 C C . VAL A 1 99 ? 2.218 -10.485 -10.201 1.00 92.12 99 VAL A C 1
ATOM 769 O O . VAL A 1 99 ? 1.373 -9.695 -9.784 1.00 92.12 99 VAL A O 1
ATOM 772 N N . VAL A 1 100 ? 2.013 -11.804 -10.226 1.00 94.50 100 VAL A N 1
ATOM 773 C CA . VAL A 1 100 ? 0.772 -12.441 -9.769 1.00 94.50 100 VAL A CA 1
ATOM 774 C C . VAL A 1 100 ? 0.512 -12.115 -8.297 1.00 94.50 100 VAL A C 1
ATOM 776 O O . VAL A 1 100 ? -0.581 -11.659 -7.961 1.00 94.50 100 VAL A O 1
ATOM 779 N N . GLY A 1 101 ? 1.509 -12.285 -7.425 1.00 94.00 101 GLY A N 1
ATOM 780 C CA . GLY A 1 101 ? 1.401 -11.968 -6.000 1.00 94.00 101 GLY A CA 1
ATOM 781 C C . GLY A 1 101 ? 1.081 -10.493 -5.740 1.00 94.00 101 GLY A C 1
ATOM 782 O O . GLY A 1 101 ? 0.174 -10.186 -4.967 1.00 94.00 101 GLY A O 1
ATOM 783 N N . HIS A 1 102 ? 1.752 -9.577 -6.440 1.00 93.94 102 HIS A N 1
ATOM 784 C CA . HIS A 1 102 ? 1.489 -8.140 -6.360 1.00 93.94 102 HIS A CA 1
ATOM 785 C C . HIS A 1 102 ? 0.029 -7.797 -6.704 1.00 93.94 102 HIS A C 1
ATOM 787 O O . HIS A 1 102 ? -0.623 -7.052 -5.967 1.00 93.94 102 HIS A O 1
ATOM 793 N N . PHE A 1 103 ? -0.520 -8.370 -7.780 1.00 93.19 103 PHE A N 1
ATOM 794 C CA . PHE A 1 103 ? -1.915 -8.132 -8.164 1.00 93.19 103 PHE A CA 1
ATOM 795 C C . PHE A 1 103 ? -2.931 -8.788 -7.222 1.00 93.19 103 PHE A C 1
ATOM 797 O O . PHE A 1 103 ? -3.990 -8.212 -6.973 1.00 93.19 103 PHE A O 1
ATOM 804 N N . HIS A 1 104 ? -2.614 -9.940 -6.628 1.00 96.06 104 HIS A N 1
ATOM 805 C CA . HIS A 1 104 ? -3.473 -10.528 -5.596 1.00 96.06 104 HIS A CA 1
ATOM 806 C C . HIS A 1 104 ? -3.530 -9.657 -4.343 1.00 96.06 104 HIS A C 1
ATOM 808 O O . HIS A 1 104 ? -4.590 -9.554 -3.738 1.00 96.06 104 HIS A O 1
ATOM 814 N N . LEU A 1 105 ? -2.440 -8.985 -3.967 1.00 94.94 105 LEU A N 1
ATOM 815 C CA . LEU A 1 105 ? -2.465 -8.055 -2.840 1.00 94.94 105 LEU A CA 1
ATOM 816 C C . LEU A 1 105 ? -3.208 -6.753 -3.177 1.00 94.94 105 LEU A C 1
ATOM 818 O O . LEU A 1 105 ? -4.014 -6.297 -2.372 1.00 94.94 105 LEU A O 1
ATOM 822 N N . THR A 1 106 ? -2.993 -6.169 -4.359 1.00 93.12 106 THR A N 1
ATOM 823 C CA . THR A 1 106 ? -3.658 -4.907 -4.742 1.00 93.12 106 THR A CA 1
ATOM 824 C C . THR A 1 106 ? -5.146 -5.088 -5.055 1.00 93.12 106 THR A C 1
ATOM 826 O O . THR A 1 106 ? -5.986 -4.402 -4.481 1.00 93.12 106 THR A O 1
ATOM 829 N N . LEU A 1 107 ? -5.504 -6.013 -5.944 1.00 93.06 107 LEU A N 1
ATOM 830 C CA . LEU A 1 107 ? -6.887 -6.236 -6.373 1.00 93.06 107 LEU A CA 1
ATOM 831 C C . LEU A 1 107 ? -7.582 -7.285 -5.507 1.00 93.06 107 LEU A C 1
ATOM 833 O O . LEU A 1 107 ? -8.614 -7.000 -4.901 1.00 93.06 107 LEU A O 1
ATOM 837 N N . GLY A 1 108 ? -7.004 -8.485 -5.433 1.00 91.31 108 GLY A N 1
ATOM 838 C CA . GLY A 1 108 ? -7.622 -9.625 -4.750 1.00 91.31 108 GLY A CA 1
ATOM 839 C C . GLY A 1 108 ? -7.839 -9.396 -3.254 1.00 91.31 108 GLY A C 1
ATOM 840 O O . GLY A 1 108 ? -8.848 -9.829 -2.711 1.00 91.31 108 GLY A O 1
ATOM 841 N N . MET A 1 109 ? -6.925 -8.681 -2.598 1.00 92.81 109 MET A N 1
ATOM 842 C CA . MET A 1 109 ? -7.030 -8.350 -1.187 1.00 92.81 109 MET A CA 1
ATOM 843 C C . MET A 1 109 ? -7.589 -6.945 -1.005 1.00 92.81 109 MET A C 1
ATOM 845 O O . MET A 1 109 ? -8.686 -6.813 -0.478 1.00 92.81 109 MET A O 1
ATOM 849 N N . SER A 1 110 ? -6.901 -5.886 -1.442 1.00 92.81 110 SER A N 1
ATOM 850 C CA . SER A 1 110 ? -7.325 -4.534 -1.056 1.00 92.81 110 SER A CA 1
ATOM 851 C C . SER A 1 110 ? -8.685 -4.127 -1.634 1.00 92.81 110 SER A C 1
ATOM 853 O O . SER A 1 110 ? -9.532 -3.623 -0.895 1.00 92.81 110 SER A O 1
ATOM 855 N N . VAL A 1 111 ? -8.944 -4.369 -2.922 1.00 93.88 111 VAL A N 1
ATOM 856 C CA . VAL A 1 111 ? -10.222 -3.977 -3.546 1.00 93.88 111 VAL A CA 1
ATOM 857 C C . VAL A 1 111 ? -11.360 -4.895 -3.102 1.00 93.88 111 VAL A C 1
ATOM 859 O O . VAL A 1 111 ? -12.355 -4.422 -2.552 1.00 93.88 111 VAL A O 1
ATOM 862 N N . VAL A 1 112 ? -11.211 -6.209 -3.289 1.00 95.06 112 VAL A N 1
ATOM 863 C CA . VAL A 1 112 ? -12.294 -7.169 -3.008 1.00 95.06 112 VAL A CA 1
ATOM 864 C C . VAL A 1 112 ? -12.656 -7.194 -1.519 1.00 95.06 112 VAL A C 1
ATOM 866 O O . VAL A 1 112 ? -13.839 -7.164 -1.183 1.00 95.06 112 VAL A O 1
ATOM 869 N N . MET A 1 113 ? -11.673 -7.163 -0.611 1.00 93.38 113 MET A N 1
ATOM 870 C CA . MET A 1 113 ? -11.947 -7.120 0.832 1.00 93.38 113 MET A CA 1
ATOM 871 C C . MET A 1 113 ? -12.665 -5.828 1.240 1.00 93.38 113 MET A C 1
ATOM 873 O O . MET A 1 113 ? -13.528 -5.854 2.116 1.00 93.38 113 MET A O 1
ATOM 877 N N . THR A 1 114 ? -12.357 -4.699 0.592 1.00 92.50 114 THR A N 1
ATOM 878 C CA . THR A 1 114 ? -13.083 -3.445 0.835 1.00 92.50 114 THR A CA 1
ATOM 879 C C . THR A 1 114 ? -14.542 -3.567 0.400 1.00 92.50 114 THR A C 1
ATOM 881 O O . THR A 1 114 ? -15.422 -3.157 1.152 1.00 92.50 114 THR A O 1
ATOM 884 N N . PHE A 1 115 ? -14.827 -4.185 -0.753 1.00 93.56 115 PHE A N 1
ATOM 885 C CA . PHE A 1 115 ? -16.209 -4.432 -1.179 1.00 93.56 115 PHE A CA 1
ATOM 886 C C . PHE A 1 115 ? -16.971 -5.345 -0.221 1.00 93.56 115 PHE A C 1
ATOM 888 O O . PHE A 1 115 ? -18.107 -5.027 0.122 1.00 93.56 115 PHE A O 1
ATOM 895 N N . PHE A 1 116 ? -16.346 -6.412 0.283 1.00 92.19 116 PHE A N 1
ATOM 896 C CA . PHE A 1 116 ? -16.967 -7.228 1.328 1.00 92.19 116 PHE A CA 1
ATOM 897 C C . PHE A 1 116 ? -17.204 -6.437 2.613 1.00 92.19 116 PHE A C 1
ATOM 899 O O . PHE A 1 116 ? -18.257 -6.571 3.218 1.00 92.19 116 PHE A O 1
ATOM 906 N N . GLY A 1 117 ? -16.276 -5.572 3.028 1.00 90.81 117 GLY A N 1
ATOM 907 C CA . GLY A 1 117 ? -16.495 -4.685 4.174 1.00 90.81 117 GLY A CA 1
ATOM 908 C C . GLY A 1 117 ? -17.692 -3.747 3.978 1.00 90.81 117 GLY A C 1
ATOM 909 O O . GLY A 1 117 ? -18.494 -3.569 4.895 1.00 90.81 117 GLY A O 1
ATOM 910 N N . LEU A 1 118 ? -17.833 -3.185 2.774 1.00 91.38 118 LEU A N 1
ATOM 911 C CA . LEU A 1 118 ? -18.937 -2.296 2.408 1.00 91.38 118 LEU A CA 1
ATOM 912 C C . LEU A 1 118 ? -20.286 -3.020 2.323 1.00 91.38 118 LEU A C 1
ATOM 914 O O . LEU A 1 118 ? -21.297 -2.418 2.673 1.00 91.38 118 LEU A O 1
ATOM 918 N N . SER A 1 119 ? -20.324 -4.298 1.933 1.00 92.88 119 SER A N 1
ATOM 919 C CA . SER A 1 119 ? -21.578 -5.064 1.853 1.00 92.88 119 SER A CA 1
ATOM 920 C C . SER A 1 119 ? -22.214 -5.376 3.212 1.00 92.88 119 SER A C 1
ATOM 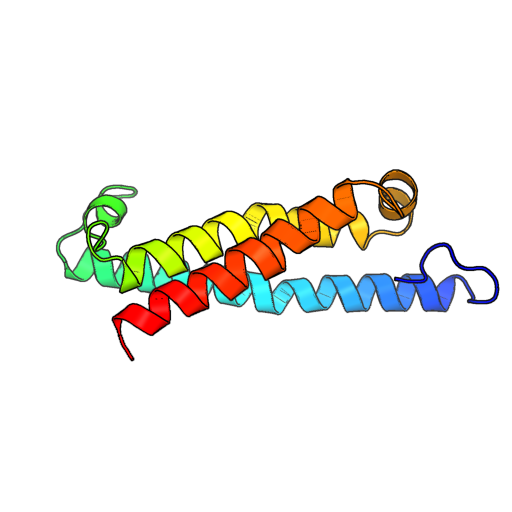922 O O . SER A 1 119 ? -23.347 -5.827 3.254 1.00 92.88 119 SER A O 1
ATOM 924 N N . TYR A 1 120 ? -21.504 -5.177 4.330 1.00 88.06 120 TYR A N 1
ATOM 925 C CA . TYR A 1 120 ? -22.096 -5.238 5.680 1.00 88.06 120 TYR A CA 1
ATOM 926 C C . TYR A 1 120 ? -22.712 -3.902 6.124 1.00 88.06 120 TYR A C 1
ATOM 928 O O . TYR A 1 120 ? -23.236 -3.798 7.235 1.00 88.06 120 TYR A O 1
ATOM 936 N N . TRP A 1 121 ? -22.574 -2.854 5.311 1.00 81.19 121 TRP A N 1
ATOM 937 C CA . TRP A 1 121 ? -23.117 -1.527 5.584 1.00 81.19 121 TRP A CA 1
ATOM 938 C C . TRP A 1 121 ? -24.222 -1.121 4.605 1.00 81.19 121 TRP A C 1
ATOM 940 O O . TRP A 1 121 ? -25.202 -0.525 5.051 1.00 81.19 121 TRP A O 1
ATOM 950 N N . LEU A 1 122 ? -24.037 -1.422 3.315 1.00 72.62 122 LEU A N 1
ATOM 951 C CA . LEU A 1 122 ? -25.050 -1.296 2.260 1.00 72.62 122 LEU A CA 1
ATOM 952 C C . LEU A 1 122 ? -26.134 -2.368 2.405 1.00 72.62 122 LEU A C 1
ATOM 954 O O . LEU A 1 122 ? -27.307 -2.023 2.147 1.00 72.62 122 LEU A O 1
#

Foldseek 3Di:
DCLPPPPDDPVVLVVQLVVQVVVLVVVVVVVVVVVVVQQVVLVVQVQDDDCSSVVSPPCVQLLPVLLVQLSVLVVVLSVLSNQCSDSVSVVVPPPHCSVVSSCCSNPVRNVVSNVVSCVVVD

Secondary structure (DSSP, 8-state):
--SS-TTS-HHHHHHHHHHHHHHHHHHHHHHHHHHHHHHHHHHHTT--TTTTTGGGS-TT-HHHHHHHHHHHHHHHHHHHHHHHHSHHHHHHHTTSHHHHHHHIIIIIIIIHHHHHHHTTT-

InterPro domains:
  IPR000883 Cytochrome c oxidase subunit I [PF00115] (1-122)
  IPR023616 Cytochrome c oxidase-like, subunit I domain [PS50855] (1-122)
  IPR036927 Cytochrome c oxidase-like, subunit I superfamily [G3DSA:1.20.210.10] (1-122)
  IPR036927 Cytochrome c oxidase-like, subunit I superfamily [SSF81442] (1-122)

pLDDT: mean 90.54, std 3.46, range [72.62, 96.06]

Sequence (122 aa):
HQIIDPGISEPVKYMHVFMSLAIGFPSLMTAYAMFAVFERTARRKGGKGIVGWYKKLPWGDVRFLAPFIAMAAFIPAGAGGIAQTTNQLNQVVHNTMWVVGHFHLTLGMSVVMTFFGLSYWL

Radius of gyration: 18.21 Å; chains: 1; bounding box: 42×26×56 Å

Organism: Shouchella clausii (NCBI:txid79880)